Protein AF-A0A1R1YRU4-F1 (afdb_monomer)

Radius of gyration: 32.94 Å; Cα contacts (8 Å, |Δi|>4): 59; chains: 1; bounding box: 52×105×62 Å

Foldseek 3Di:
DPPQQQDDDPNDHDHDDDDPDDDPPPPWAPPPVRHPVVQQPAAAFDVVRPGHRVVVVVVVVVVVVVVVVPDDPCPDDDPDDPPPPDPPPDDDDDDDDDDPDDDDDDDPDDDDDDDDDDDDDDDDDDDDDDDDPDDDDDDDDDDDDDD

Structure (mmCIF, N/CA/C/O backbone):
data_AF-A0A1R1YRU4-F1
#
_entry.id   AF-A0A1R1YRU4-F1
#
loop_
_atom_site.group_PDB
_atom_site.id
_atom_site.type_symbol
_atom_site.label_atom_id
_atom_site.label_alt_id
_atom_site.label_comp_id
_atom_site.label_asym_id
_atom_site.label_entity_id
_atom_site.label_seq_id
_atom_site.pdbx_PDB_ins_code
_atom_site.Cartn_x
_atom_site.Cartn_y
_atom_site.Cartn_z
_atom_site.occupancy
_atom_site.B_iso_or_equiv
_atom_site.auth_seq_id
_atom_site.auth_comp_id
_atom_site.auth_asym_id
_atom_site.auth_atom_id
_atom_site.pdbx_PDB_model_num
ATOM 1 N N . MET A 1 1 ? -9.697 11.335 16.106 1.00 72.62 1 MET A N 1
ATOM 2 C CA . MET A 1 1 ? -11.044 10.771 15.860 1.00 72.62 1 MET A CA 1
ATOM 3 C C . MET A 1 1 ? -11.305 9.644 16.846 1.00 72.62 1 MET A C 1
ATOM 5 O O . MET A 1 1 ? -10.502 8.725 16.888 1.00 72.62 1 MET A O 1
ATOM 9 N N . LYS A 1 2 ? -12.367 9.723 17.661 1.00 83.38 2 LYS A N 1
ATOM 10 C CA . LYS A 1 2 ? -12.604 8.751 18.749 1.00 83.38 2 LYS A CA 1
ATOM 11 C C . LYS A 1 2 ? -13.417 7.517 18.338 1.00 83.38 2 LYS A C 1
ATOM 13 O O . LYS A 1 2 ? -13.212 6.465 18.916 1.00 83.38 2 LYS A O 1
ATOM 18 N N . PHE A 1 3 ? -14.314 7.642 17.359 1.00 90.44 3 PHE A N 1
ATOM 19 C CA . PHE A 1 3 ? -15.331 6.610 17.104 1.00 90.44 3 PHE A CA 1
ATOM 20 C C . PHE A 1 3 ? -15.008 5.656 15.946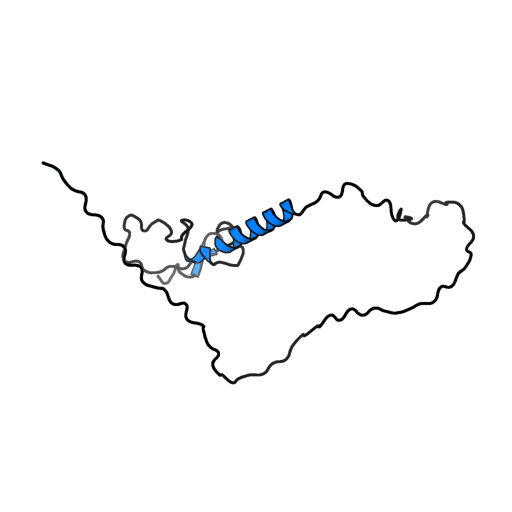 1.00 90.44 3 PHE A C 1
ATOM 22 O O . PHE A 1 3 ? -15.514 4.543 15.926 1.00 90.44 3 PHE A O 1
ATOM 29 N N . VAL A 1 4 ? -14.174 6.075 14.989 1.00 93.94 4 VAL A N 1
ATOM 30 C CA . VAL A 1 4 ? -13.854 5.282 13.782 1.00 93.94 4 VAL A CA 1
ATOM 31 C C . VAL A 1 4 ? -12.509 4.557 13.906 1.00 93.94 4 VAL A C 1
ATOM 33 O O . VAL A 1 4 ? -12.321 3.484 13.336 1.00 93.94 4 VAL A O 1
ATOM 36 N N . ASN A 1 5 ? -11.568 5.111 14.671 1.00 95.56 5 ASN A N 1
ATOM 37 C CA . ASN A 1 5 ? -10.243 4.523 14.842 1.00 95.56 5 ASN A CA 1
ATOM 38 C C . ASN A 1 5 ? -10.336 3.150 15.532 1.00 95.56 5 ASN A C 1
ATOM 40 O O . ASN A 1 5 ? -11.016 3.026 16.547 1.00 95.56 5 ASN A O 1
ATOM 44 N N . GLY A 1 6 ? -9.656 2.131 15.004 1.00 93.94 6 GLY A N 1
ATOM 45 C CA . GLY A 1 6 ? -9.677 0.773 15.560 1.00 93.94 6 GLY A CA 1
ATOM 46 C C . GLY A 1 6 ? -10.938 -0.038 15.243 1.00 93.94 6 GLY A C 1
ATOM 47 O O . GLY A 1 6 ? -11.058 -1.174 15.699 1.00 93.94 6 GLY A O 1
ATOM 48 N N . THR A 1 7 ? -11.870 0.502 14.455 1.00 96.81 7 THR A N 1
ATOM 49 C CA . THR A 1 7 ? -12.995 -0.278 13.921 1.00 96.81 7 THR A CA 1
ATOM 50 C C . THR A 1 7 ? -12.545 -1.166 12.755 1.00 96.81 7 THR A C 1
ATOM 52 O O . THR A 1 7 ? -11.420 -1.048 12.258 1.00 96.81 7 THR A O 1
ATOM 55 N N . LYS A 1 8 ? -13.410 -2.100 12.337 1.00 96.38 8 LYS A N 1
ATOM 56 C CA . LYS A 1 8 ? -13.153 -2.980 11.191 1.00 96.38 8 LYS A CA 1
ATOM 57 C C . LYS A 1 8 ? -13.771 -2.410 9.915 1.00 96.38 8 LYS A C 1
ATOM 59 O O . LYS A 1 8 ? -14.953 -2.084 9.910 1.00 96.38 8 LYS A O 1
ATOM 64 N N . LEU A 1 9 ? -12.990 -2.380 8.842 1.00 95.88 9 LEU A N 1
ATOM 65 C CA . LEU A 1 9 ? -13.419 -2.086 7.475 1.00 95.88 9 LEU A CA 1
ATOM 66 C C . LEU A 1 9 ? -12.899 -3.204 6.566 1.00 95.88 9 LEU A C 1
ATOM 68 O O . LEU A 1 9 ? -11.715 -3.529 6.631 1.00 95.88 9 LEU A O 1
ATOM 72 N N . ASP A 1 10 ? -13.782 -3.842 5.795 1.00 95.12 10 ASP A N 1
ATOM 73 C CA . ASP A 1 10 ? -13.466 -5.006 4.946 1.00 95.12 10 ASP A CA 1
ATOM 74 C C . ASP A 1 10 ? -12.673 -6.106 5.677 1.00 95.12 10 ASP A C 1
ATOM 76 O O . ASP A 1 10 ? -11.699 -6.663 5.180 1.00 95.12 10 ASP A O 1
ATOM 80 N N . GLY A 1 11 ? -13.059 -6.384 6.928 1.00 93.62 11 GLY A N 1
ATOM 81 C CA . GLY A 1 11 ? -12.396 -7.379 7.780 1.00 93.62 11 GLY A CA 1
ATOM 82 C C . GLY A 1 11 ? -11.065 -6.927 8.393 1.00 93.62 11 GLY A C 1
ATOM 83 O O . GLY A 1 11 ? -10.479 -7.672 9.178 1.00 93.62 11 GLY A O 1
ATOM 84 N N . ARG A 1 12 ? -10.605 -5.702 8.115 1.00 93.81 12 ARG A N 1
ATOM 85 C CA . ARG A 1 12 ? -9.309 -5.167 8.553 1.00 93.81 12 ARG A CA 1
ATOM 86 C C . ARG A 1 12 ? -9.483 -4.104 9.628 1.00 93.81 12 ARG A C 1
ATOM 88 O O . ARG A 1 12 ? -10.364 -3.257 9.535 1.00 93.81 12 ARG A O 1
ATOM 95 N N . LEU A 1 13 ? -8.613 -4.114 10.634 1.00 94.31 13 LEU A N 1
ATOM 96 C CA . LEU A 1 13 ? -8.551 -3.026 11.611 1.00 94.31 13 LEU A CA 1
ATOM 97 C C . LEU A 1 13 ? -7.927 -1.789 10.958 1.00 94.31 13 LEU A C 1
ATOM 99 O O . LEU A 1 13 ? -6.795 -1.852 10.473 1.00 94.31 13 LEU A O 1
ATOM 103 N N . ILE A 1 14 ? -8.660 -0.676 10.949 1.00 95.62 14 ILE A N 1
ATOM 104 C CA . ILE A 1 14 ? -8.181 0.589 10.381 1.00 95.62 14 ILE A CA 1
ATOM 105 C C . ILE A 1 14 ? -7.626 1.515 11.460 1.00 95.62 14 ILE A C 1
ATOM 107 O O . ILE A 1 14 ? -8.121 1.565 12.588 1.00 95.62 14 ILE A O 1
ATOM 111 N N . ARG A 1 15 ? -6.605 2.290 11.088 1.00 95.38 15 ARG A N 1
ATOM 112 C CA . ARG A 1 15 ? -6.034 3.355 11.913 1.00 95.38 15 ARG A CA 1
ATOM 113 C C . ARG A 1 15 ? -6.252 4.696 11.230 1.00 95.38 15 ARG A C 1
ATOM 115 O O . ARG A 1 15 ? -5.956 4.837 10.048 1.00 95.38 15 ARG A O 1
ATOM 122 N N . THR A 1 16 ? -6.738 5.676 11.983 1.00 94.62 16 THR A N 1
ATOM 123 C CA . THR A 1 16 ? -6.975 7.038 11.484 1.00 94.62 16 THR A CA 1
ATOM 124 C C . THR A 1 16 ? -6.158 8.045 12.280 1.00 94.62 16 THR A C 1
ATOM 126 O O . THR A 1 16 ? -6.252 8.054 13.509 1.00 94.62 16 THR A O 1
ATOM 129 N N . ASP A 1 17 ? -5.455 8.939 11.591 1.00 94.38 17 ASP A N 1
ATOM 130 C CA . ASP A 1 17 ? -4.733 10.065 12.189 1.00 94.38 17 ASP A CA 1
ATOM 131 C C . ASP A 1 17 ? -5.266 11.403 11.662 1.00 94.38 17 ASP A C 1
ATOM 133 O O . ASP A 1 17 ? -6.016 11.440 10.686 1.00 94.38 17 ASP A O 1
ATOM 137 N N . LEU A 1 18 ? -4.897 12.502 12.327 1.00 94.50 18 LEU A N 1
ATOM 138 C CA . LEU A 1 18 ? -5.163 13.848 11.824 1.00 94.50 18 LEU A CA 1
ATOM 139 C C . LEU A 1 18 ? -4.093 14.242 10.809 1.00 94.50 18 LEU A C 1
ATOM 141 O O . LEU A 1 18 ? -2.902 14.058 11.048 1.00 94.50 18 LEU A O 1
ATOM 145 N N . ASP A 1 19 ? -4.543 14.815 9.701 1.00 94.50 19 ASP A N 1
ATOM 146 C CA . ASP A 1 19 ? -3.709 15.224 8.582 1.00 94.50 19 ASP A CA 1
ATOM 147 C C . ASP A 1 19 ? -3.883 16.733 8.329 1.00 94.50 19 ASP A C 1
ATOM 149 O O . ASP A 1 19 ? -5.010 17.223 8.425 1.00 94.50 19 ASP A O 1
ATOM 153 N N . PRO A 1 20 ? -2.814 17.490 8.011 1.00 94.75 20 PRO A N 1
ATOM 154 C CA . PRO A 1 20 ? -2.898 18.937 7.791 1.00 94.75 20 PRO A CA 1
ATOM 155 C C . PRO A 1 20 ? -3.700 19.342 6.542 1.00 94.75 20 PRO A C 1
ATOM 157 O O . PRO A 1 20 ? -3.956 20.530 6.356 1.00 94.75 20 PRO A O 1
ATOM 160 N N . GLY A 1 21 ? -4.088 18.393 5.685 1.00 96.81 21 GLY A N 1
ATOM 161 C CA . GLY A 1 21 ? -4.957 18.631 4.535 1.00 96.81 21 GLY A CA 1
ATOM 162 C C . GLY A 1 21 ? -4.368 18.134 3.217 1.00 96.81 21 GLY A C 1
ATOM 163 O O . GLY A 1 21 ? -3.157 17.959 3.061 1.00 96.81 21 GLY A O 1
ATOM 164 N N . PHE A 1 22 ? -5.240 17.896 2.240 1.00 96.81 22 PHE A N 1
ATOM 165 C CA . PHE A 1 22 ? -4.869 17.355 0.933 1.00 96.81 22 PHE A CA 1
ATOM 166 C C . PHE A 1 22 ? -4.019 18.335 0.102 1.00 96.81 22 PHE A C 1
ATOM 168 O O . PHE A 1 22 ? -4.255 19.541 0.111 1.00 96.81 22 PHE A O 1
ATOM 175 N N . LYS A 1 23 ? -3.038 17.795 -0.632 1.00 97.12 23 LYS A N 1
ATOM 176 C CA . LYS A 1 23 ? -2.249 18.490 -1.660 1.00 97.12 23 LYS A CA 1
ATOM 177 C C . LYS A 1 23 ? -1.906 17.499 -2.770 1.00 97.12 23 LYS A C 1
ATOM 179 O O . LYS A 1 23 ? -1.709 16.318 -2.476 1.00 97.12 23 LYS A O 1
ATOM 184 N N . GLU A 1 24 ? -1.780 17.998 -3.994 1.00 96.94 24 GLU A N 1
ATOM 185 C CA . GLU A 1 24 ? -1.381 17.199 -5.154 1.00 96.94 24 GLU A CA 1
ATOM 186 C C . GLU A 1 24 ? -0.064 16.451 -4.886 1.00 96.94 24 GLU A C 1
ATOM 188 O O . GLU A 1 24 ? 0.852 16.971 -4.243 1.00 96.94 24 GLU A O 1
ATOM 193 N N . GLY A 1 25 ? 0.001 15.197 -5.325 1.00 96.56 25 GLY A N 1
ATOM 194 C CA . GLY A 1 25 ? 1.121 14.289 -5.094 1.00 96.56 25 GLY A CA 1
ATOM 195 C C . GLY A 1 25 ? 1.059 13.519 -3.770 1.00 96.56 25 GLY A C 1
ATOM 196 O O . GLY A 1 25 ? 1.710 12.483 -3.642 1.00 96.56 25 GLY A O 1
ATOM 197 N N . ARG A 1 26 ? 0.259 13.945 -2.778 1.00 96.44 26 ARG A N 1
ATOM 198 C CA . ARG A 1 26 ? 0.146 13.228 -1.489 1.00 96.44 26 ARG A CA 1
ATOM 199 C C . ARG A 1 26 ? -0.680 11.945 -1.577 1.00 96.44 26 ARG A C 1
ATOM 201 O O . ARG A 1 26 ? -0.585 11.137 -0.653 1.00 96.44 26 ARG A O 1
ATOM 208 N N . GLN A 1 27 ? -1.457 11.775 -2.649 1.00 96.12 27 GLN A N 1
ATOM 209 C CA . GLN A 1 27 ? -2.233 10.568 -2.935 1.00 96.12 27 GLN A CA 1
ATOM 210 C C . GLN A 1 27 ? -1.359 9.362 -3.300 1.00 96.12 27 GLN A C 1
ATOM 212 O O . GLN A 1 27 ? -1.803 8.227 -3.147 1.00 96.12 27 GLN A O 1
ATOM 217 N N . PHE A 1 28 ? -0.132 9.596 -3.774 1.00 96.88 28 PHE A N 1
ATOM 218 C CA . PHE A 1 28 ? 0.769 8.526 -4.180 1.00 96.88 28 PHE A CA 1
ATOM 219 C C . PHE A 1 28 ? 1.579 7.996 -2.994 1.00 96.88 28 PHE A C 1
ATOM 221 O O . PHE A 1 28 ? 1.954 8.727 -2.068 1.00 96.88 28 PHE A O 1
ATOM 228 N N . GLY A 1 29 ? 1.852 6.693 -3.032 1.00 96.50 29 GLY A N 1
ATOM 229 C CA . GLY A 1 29 ? 2.792 6.058 -2.126 1.00 96.50 29 GLY A CA 1
ATOM 230 C C . GLY A 1 29 ? 4.197 6.638 -2.305 1.00 96.50 29 GLY A C 1
ATOM 231 O O . GLY A 1 29 ? 4.594 7.015 -3.402 1.00 96.50 29 GLY A O 1
ATOM 232 N N . ARG A 1 30 ? 4.947 6.746 -1.206 1.00 97.56 30 ARG A N 1
ATOM 233 C CA . ARG A 1 30 ? 6.326 7.281 -1.198 1.00 97.56 30 ARG A CA 1
ATOM 234 C C . ARG A 1 30 ? 7.381 6.177 -1.262 1.00 97.56 30 ARG A C 1
ATOM 236 O O . ARG A 1 30 ? 8.556 6.447 -1.042 1.00 97.56 30 ARG A O 1
ATOM 243 N N . GLY A 1 31 ? 6.943 4.937 -1.454 1.00 96.56 31 GLY A N 1
ATOM 244 C CA . GLY A 1 31 ? 7.831 3.801 -1.529 1.00 96.56 31 GLY A CA 1
ATOM 245 C C . GLY A 1 31 ? 8.547 3.703 -2.870 1.00 96.56 31 GLY A C 1
ATOM 246 O O . GLY A 1 31 ? 8.035 4.176 -3.884 1.00 96.56 31 GLY A O 1
ATOM 247 N N . ARG A 1 32 ? 9.719 3.063 -2.896 1.00 95.75 32 ARG A N 1
ATOM 248 C CA . ARG A 1 32 ? 10.565 2.930 -4.097 1.00 95.75 32 ARG A CA 1
ATOM 249 C C . ARG A 1 32 ? 9.857 2.200 -5.238 1.00 95.75 32 ARG A C 1
ATOM 251 O O . ARG A 1 32 ? 10.101 2.500 -6.399 1.00 95.75 32 ARG A O 1
ATOM 258 N N . SER A 1 33 ? 8.956 1.278 -4.903 1.00 94.25 33 SER A N 1
ATOM 259 C CA . SER A 1 33 ? 8.113 0.542 -5.853 1.00 94.25 33 SER A CA 1
ATOM 260 C C . SER A 1 33 ? 6.843 1.293 -6.281 1.00 94.25 33 SER A C 1
ATOM 262 O O . SER A 1 33 ? 6.041 0.752 -7.037 1.00 94.25 33 SER A O 1
ATOM 264 N N . GLY A 1 34 ? 6.618 2.508 -5.767 1.00 95.62 34 GLY A N 1
ATOM 265 C CA . GLY A 1 34 ? 5.392 3.296 -5.952 1.00 95.62 34 GLY A CA 1
ATOM 266 C C . GLY A 1 34 ? 4.301 3.035 -4.902 1.00 95.62 34 GLY A C 1
ATOM 267 O O . GLY A 1 34 ? 3.330 3.788 -4.813 1.00 95.62 34 GLY A O 1
ATOM 268 N N . GLY A 1 35 ? 4.457 1.994 -4.077 1.00 95.94 35 GLY A N 1
ATOM 269 C CA . GLY A 1 35 ? 3.543 1.664 -2.982 1.00 95.94 35 GLY A CA 1
ATOM 270 C C . GLY A 1 35 ? 3.785 2.470 -1.701 1.00 95.94 35 GLY A C 1
ATOM 271 O O . GLY A 1 35 ? 4.518 3.460 -1.661 1.00 95.94 35 GLY A O 1
ATOM 272 N N . GLN A 1 36 ? 3.166 2.045 -0.599 1.00 96.62 36 GLN A N 1
ATOM 273 C CA . GLN A 1 36 ? 3.438 2.630 0.712 1.00 96.62 36 GLN A CA 1
ATOM 274 C C . GLN A 1 36 ? 4.807 2.161 1.236 1.00 96.62 36 GLN A C 1
ATOM 276 O O . GLN A 1 36 ? 5.089 0.968 1.239 1.00 96.62 36 GLN A O 1
ATOM 281 N N . VAL A 1 37 ? 5.611 3.082 1.785 1.00 96.88 37 VAL A N 1
ATOM 282 C CA . VAL A 1 37 ? 6.954 2.796 2.349 1.00 96.88 37 VAL A CA 1
ATOM 283 C C . VAL A 1 37 ? 6.929 1.645 3.363 1.00 96.88 37 VAL A C 1
ATOM 285 O O . VAL A 1 37 ? 7.813 0.797 3.391 1.00 96.88 37 VAL A O 1
ATOM 288 N N . ARG A 1 38 ? 5.878 1.580 4.191 1.00 95.06 38 ARG A N 1
ATOM 289 C CA . ARG A 1 38 ? 5.704 0.516 5.190 1.00 95.06 38 ARG A CA 1
ATOM 290 C C . ARG A 1 38 ? 5.625 -0.877 4.558 1.00 95.06 38 ARG A C 1
ATOM 292 O O . ARG A 1 38 ? 6.078 -1.838 5.172 1.00 95.06 38 ARG A O 1
ATOM 299 N N . ASP A 1 39 ? 5.022 -0.994 3.379 1.00 95.75 39 ASP A N 1
ATOM 300 C CA . ASP A 1 39 ? 4.787 -2.289 2.747 1.00 95.75 39 ASP A CA 1
ATOM 301 C C . ASP A 1 39 ? 6.041 -2.844 2.055 1.00 95.75 39 ASP A C 1
ATOM 303 O O . ASP A 1 39 ? 6.092 -4.040 1.793 1.00 95.75 39 ASP A O 1
ATOM 307 N N . GLU A 1 40 ? 7.090 -2.047 1.826 1.00 95.44 40 GLU A N 1
ATOM 308 C CA . GLU A 1 40 ? 8.343 -2.540 1.228 1.00 95.44 40 GLU A CA 1
ATOM 309 C C . GLU A 1 40 ? 9.058 -3.572 2.104 1.00 95.44 40 GLU A C 1
ATOM 311 O O . GLU A 1 40 ? 9.514 -4.601 1.605 1.00 95.44 40 GLU A O 1
ATOM 316 N N . TYR A 1 41 ? 9.104 -3.312 3.412 1.00 94.81 41 TYR A N 1
ATOM 317 C CA . TYR A 1 41 ? 9.819 -4.124 4.403 1.00 94.81 41 TYR A CA 1
ATOM 318 C C . TYR A 1 41 ? 8.923 -5.153 5.107 1.00 94.81 41 TYR A C 1
ATOM 320 O O . TYR A 1 41 ? 9.345 -5.816 6.057 1.00 94.81 41 TYR A O 1
ATOM 328 N N . ARG A 1 42 ? 7.660 -5.285 4.686 1.00 95.31 42 ARG A N 1
ATOM 329 C CA . ARG A 1 42 ? 6.703 -6.200 5.313 1.00 95.31 42 ARG A CA 1
ATOM 330 C C . ARG A 1 42 ? 7.091 -7.652 5.036 1.00 95.31 42 ARG A C 1
ATOM 332 O O . ARG A 1 42 ? 7.157 -8.084 3.889 1.00 95.31 42 ARG A O 1
ATOM 339 N N . GLN A 1 43 ? 7.305 -8.419 6.102 1.00 94.25 43 GLN A N 1
ATOM 340 C CA . GLN A 1 43 ? 7.669 -9.830 5.987 1.00 94.25 43 GLN A CA 1
ATOM 341 C C . GLN A 1 43 ? 6.440 -10.734 5.862 1.00 94.25 43 GLN A C 1
ATOM 343 O O . GLN A 1 43 ? 6.486 -11.714 5.134 1.00 94.25 43 GLN A O 1
ATOM 348 N N . GLU A 1 44 ? 5.350 -10.439 6.560 1.00 95.06 44 GLU A N 1
ATOM 349 C CA . GLU A 1 44 ? 4.144 -11.276 6.558 1.00 95.06 44 GLU A CA 1
ATOM 350 C C . GLU A 1 44 ? 3.404 -11.210 5.217 1.00 95.06 44 GLU A C 1
ATOM 352 O O . GLU A 1 44 ? 3.392 -10.166 4.561 1.00 95.06 44 GLU A O 1
ATOM 357 N N . TYR A 1 45 ? 2.761 -12.311 4.827 1.00 95.19 45 TYR A N 1
ATOM 358 C CA . TYR A 1 45 ? 1.883 -12.348 3.660 1.00 95.19 45 TYR A CA 1
ATOM 359 C C . TYR A 1 45 ? 0.523 -11.722 4.001 1.00 95.19 45 TYR A C 1
ATOM 361 O O . TYR A 1 45 ? -0.092 -12.085 5.000 1.00 95.19 45 TYR A O 1
ATOM 369 N N . ASP A 1 46 ? 0.045 -10.798 3.166 1.00 94.62 46 ASP A N 1
ATOM 370 C CA . ASP A 1 46 ? -1.275 -10.165 3.297 1.00 94.62 46 ASP A CA 1
ATOM 371 C C . ASP A 1 46 ? -1.875 -10.002 1.902 1.00 94.62 46 ASP A C 1
ATOM 373 O O . ASP A 1 46 ? -1.458 -9.141 1.123 1.00 94.62 46 ASP A O 1
ATOM 377 N N . GLU A 1 47 ? -2.853 -10.844 1.584 1.00 94.50 47 GLU A N 1
ATOM 378 C CA . GLU A 1 47 ? -3.534 -10.859 0.288 1.00 94.50 47 GLU A CA 1
ATOM 379 C C . GLU A 1 47 ? -4.175 -9.502 -0.041 1.00 94.50 47 GLU A C 1
ATOM 381 O O . GLU A 1 47 ? -4.023 -8.993 -1.150 1.00 94.50 47 GLU A O 1
ATOM 386 N N . GLY A 1 48 ? -4.779 -8.837 0.950 1.00 93.81 48 GLY A N 1
ATOM 387 C CA . GLY A 1 48 ? -5.410 -7.525 0.772 1.00 93.81 48 GLY A CA 1
ATOM 388 C C . GLY A 1 48 ? -4.420 -6.369 0.580 1.00 93.81 48 GLY A C 1
ATOM 389 O O . GLY A 1 48 ? -4.840 -5.222 0.451 1.00 93.81 48 GLY A O 1
ATOM 390 N N . ARG A 1 49 ? -3.111 -6.655 0.583 1.00 94.56 49 ARG A N 1
ATOM 391 C CA . ARG A 1 49 ? -2.019 -5.719 0.272 1.00 94.56 49 ARG A CA 1
ATOM 392 C C . ARG A 1 49 ? -1.080 -6.252 -0.818 1.00 94.56 49 ARG A C 1
ATOM 394 O O . ARG A 1 49 ? 0.082 -5.853 -0.864 1.00 94.56 49 ARG A O 1
ATOM 401 N N . GLY A 1 50 ? -1.554 -7.165 -1.669 1.00 93.88 50 GLY A N 1
ATOM 402 C CA . GLY A 1 50 ? -0.774 -7.692 -2.795 1.00 93.88 50 GLY A CA 1
ATOM 403 C C . GLY A 1 50 ? 0.218 -8.801 -2.432 1.00 93.88 50 GLY A C 1
ATOM 404 O O . GLY A 1 50 ? 1.142 -9.061 -3.195 1.00 93.88 50 GLY A O 1
ATOM 405 N N . GLY A 1 51 ? 0.046 -9.466 -1.286 1.00 95.75 51 GLY A N 1
ATOM 406 C CA . GLY A 1 51 ? 0.873 -10.599 -0.869 1.00 95.75 51 GLY A CA 1
ATOM 407 C C . GLY A 1 51 ? 2.021 -10.190 0.049 1.00 95.75 51 GLY A C 1
ATOM 408 O O . GLY A 1 51 ? 1.784 -9.533 1.065 1.00 95.75 51 GLY A O 1
ATOM 409 N N . TYR A 1 52 ? 3.250 -10.613 -0.252 1.00 96.38 52 TYR A N 1
ATOM 410 C CA . TYR A 1 52 ? 4.443 -10.235 0.516 1.00 96.38 52 TYR A CA 1
ATOM 411 C C . TYR A 1 52 ? 4.844 -8.774 0.283 1.00 96.38 52 TYR A C 1
ATOM 413 O O . TYR A 1 52 ? 4.493 -8.174 -0.732 1.00 96.38 52 TYR A O 1
ATOM 421 N N . GLY A 1 53 ? 5.598 -8.195 1.222 1.00 95.00 53 GLY A N 1
ATOM 422 C CA . GLY A 1 53 ? 6.225 -6.896 0.999 1.00 95.00 53 GLY A CA 1
ATOM 423 C C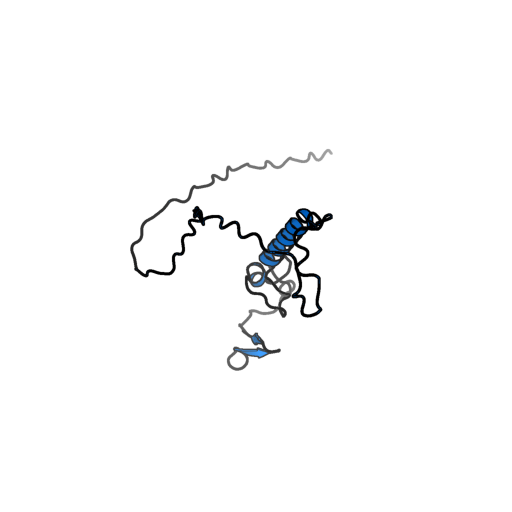 . GLY A 1 53 ? 7.199 -6.929 -0.177 1.00 95.00 53 GLY A C 1
ATOM 424 O O . GLY A 1 53 ? 7.756 -7.980 -0.495 1.00 95.00 53 GLY A O 1
ATOM 425 N N . HIS A 1 54 ? 7.400 -5.782 -0.825 1.00 94.44 54 HIS A N 1
ATOM 426 C CA . HIS A 1 54 ? 8.076 -5.703 -2.126 1.00 94.44 54 HIS A CA 1
ATOM 427 C C . HIS A 1 54 ? 9.457 -6.381 -2.145 1.00 94.44 54 HIS A C 1
ATOM 429 O O . HIS A 1 54 ? 9.739 -7.170 -3.044 1.00 94.44 54 HIS A O 1
ATOM 435 N N . ILE A 1 55 ? 10.283 -6.145 -1.119 1.00 93.62 55 ILE A N 1
ATOM 436 C CA . ILE A 1 55 ? 11.628 -6.734 -1.026 1.00 93.62 55 ILE A CA 1
ATOM 437 C C . ILE A 1 55 ? 11.545 -8.261 -0.916 1.00 93.62 55 ILE A C 1
ATOM 439 O O . ILE A 1 55 ? 12.271 -8.983 -1.595 1.00 93.62 55 ILE A O 1
ATOM 443 N N . ARG A 1 56 ? 10.632 -8.770 -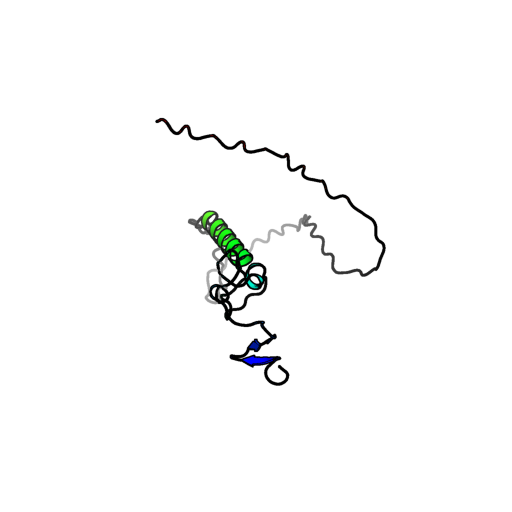0.081 1.00 94.38 56 ARG A N 1
ATOM 444 C CA . ARG A 1 56 ? 10.458 -10.213 0.120 1.00 94.38 56 ARG A CA 1
ATOM 445 C C . ARG A 1 56 ? 9.877 -10.893 -1.121 1.00 94.38 56 ARG A C 1
ATOM 447 O O . ARG A 1 56 ? 10.316 -11.987 -1.457 1.00 94.38 56 ARG A O 1
ATOM 454 N N . ALA A 1 57 ? 8.937 -10.244 -1.804 1.00 93.75 57 ALA A N 1
ATOM 455 C CA . ALA A 1 57 ? 8.374 -10.741 -3.055 1.00 93.75 57 ALA A CA 1
ATOM 456 C C . ALA A 1 57 ? 9.460 -10.896 -4.135 1.00 93.75 57 ALA A C 1
ATOM 458 O O . ALA A 1 57 ? 9.543 -11.943 -4.772 1.00 93.75 57 ALA A O 1
ATOM 459 N N . MET A 1 58 ? 10.344 -9.900 -4.272 1.00 92.38 58 MET A N 1
ATOM 460 C CA . MET A 1 58 ? 11.467 -9.947 -5.214 1.00 92.38 58 MET A CA 1
ATOM 461 C C . MET A 1 58 ? 12.443 -11.090 -4.890 1.00 92.38 58 MET A C 1
ATOM 463 O O . MET A 1 58 ? 12.816 -11.857 -5.772 1.00 92.38 58 MET A O 1
ATOM 467 N N . GLN A 1 59 ? 12.799 -11.267 -3.613 1.00 92.94 59 GLN A N 1
ATOM 468 C CA . GLN A 1 59 ? 13.669 -12.368 -3.176 1.00 92.94 59 GLN A CA 1
ATOM 469 C C . GLN A 1 59 ? 13.060 -13.753 -3.440 1.00 92.94 59 GLN A C 1
ATOM 471 O O . GLN A 1 59 ? 13.771 -14.699 -3.782 1.00 92.94 59 GLN A O 1
ATOM 476 N N . GLU A 1 60 ? 11.750 -13.903 -3.249 1.00 90.62 60 GLU A N 1
ATOM 477 C CA . GLU A 1 60 ? 11.053 -15.162 -3.513 1.00 90.62 60 GLU A CA 1
ATOM 478 C C . GLU A 1 60 ? 11.007 -15.476 -5.011 1.00 90.62 60 GLU A C 1
ATOM 480 O O . GLU A 1 60 ? 11.226 -16.623 -5.407 1.00 90.62 60 GLU A O 1
ATOM 485 N N . GLU A 1 61 ? 10.799 -14.460 -5.849 1.00 91.38 61 GLU A N 1
ATOM 486 C CA . GLU A 1 61 ? 10.848 -14.599 -7.301 1.00 91.38 61 GLU A CA 1
ATOM 487 C C . GLU A 1 61 ? 12.252 -14.980 -7.791 1.00 91.38 61 GLU A C 1
ATOM 489 O O . GLU A 1 61 ? 12.390 -15.910 -8.588 1.00 91.38 61 GLU A O 1
ATOM 494 N N . GLU A 1 62 ? 13.302 -14.347 -7.263 1.00 92.69 62 GLU A N 1
ATOM 495 C CA . GLU A 1 62 ? 14.689 -14.714 -7.566 1.00 92.69 62 GLU A CA 1
ATOM 496 C C . GLU A 1 62 ? 15.002 -16.151 -7.150 1.00 92.69 62 GLU A C 1
ATOM 498 O O . GLU A 1 62 ? 15.545 -16.917 -7.948 1.00 92.69 62 GLU A O 1
ATOM 503 N N . ARG A 1 63 ? 14.600 -16.561 -5.940 1.00 90.69 63 ARG A N 1
ATOM 504 C CA . ARG A 1 63 ? 14.775 -17.942 -5.470 1.00 90.69 63 ARG A CA 1
ATOM 505 C C . ARG A 1 63 ? 14.045 -18.932 -6.372 1.00 90.69 63 ARG A C 1
ATOM 507 O O . ARG A 1 63 ? 14.602 -19.968 -6.729 1.00 90.69 63 ARG A O 1
ATOM 514 N N . ARG A 1 64 ? 12.810 -18.616 -6.768 1.00 90.06 64 ARG A N 1
ATOM 515 C CA . ARG A 1 64 ? 12.018 -19.446 -7.682 1.00 90.06 64 ARG A CA 1
ATOM 516 C C . ARG A 1 64 ? 12.679 -19.542 -9.055 1.00 90.06 64 ARG A C 1
ATOM 518 O O . ARG A 1 64 ? 12.716 -20.626 -9.635 1.00 90.06 64 ARG A O 1
ATOM 525 N N . ARG A 1 65 ? 13.225 -18.437 -9.563 1.00 90.56 65 ARG A N 1
ATOM 526 C CA . ARG A 1 65 ? 13.952 -18.396 -10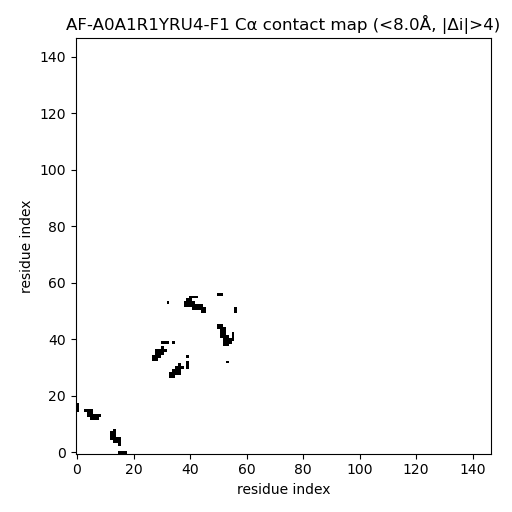.834 1.00 90.56 65 ARG A CA 1
ATOM 527 C C . ARG A 1 65 ? 15.224 -19.236 -10.774 1.00 90.56 65 ARG A C 1
ATOM 529 O O . ARG A 1 65 ? 15.450 -20.035 -11.675 1.00 90.56 65 ARG A O 1
ATOM 536 N N . GLN A 1 66 ? 16.013 -19.107 -9.710 1.00 89.06 66 GLN A N 1
ATOM 537 C CA . GLN A 1 66 ? 17.205 -19.930 -9.488 1.00 89.06 66 GLN A CA 1
ATOM 538 C C . GLN A 1 66 ? 16.846 -21.417 -9.406 1.00 89.06 66 GLN A C 1
ATOM 540 O O . GLN A 1 66 ? 17.468 -22.232 -10.082 1.00 89.06 66 GLN A O 1
ATOM 545 N N . MET A 1 67 ? 15.790 -21.763 -8.661 1.00 85.94 67 MET A N 1
ATOM 546 C CA . MET A 1 67 ? 15.300 -23.138 -8.561 1.00 85.94 67 MET A CA 1
ATOM 547 C C . MET A 1 67 ? 14.903 -23.699 -9.931 1.00 85.94 67 MET A C 1
ATOM 549 O O . MET A 1 67 ? 15.283 -24.816 -10.269 1.00 85.94 67 MET A O 1
ATOM 553 N N . MET A 1 68 ? 14.190 -22.916 -10.744 1.00 83.38 68 MET A N 1
ATOM 554 C CA . MET A 1 68 ? 13.783 -23.319 -12.091 1.00 83.38 68 MET A CA 1
ATOM 555 C C . MET A 1 68 ? 14.978 -23.529 -13.028 1.00 83.38 68 MET A C 1
ATOM 557 O O . MET A 1 68 ? 14.959 -24.4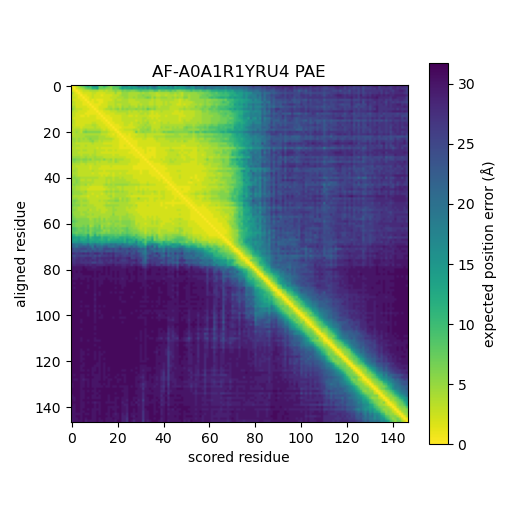63 -13.820 1.00 83.38 68 MET A O 1
ATOM 561 N N . VAL A 1 69 ? 16.023 -22.701 -12.921 1.00 82.94 69 VAL A N 1
ATOM 562 C CA . VAL A 1 69 ? 17.268 -22.877 -13.688 1.00 82.94 69 VAL A CA 1
ATOM 563 C C . VAL A 1 69 ? 18.022 -24.131 -13.240 1.00 82.94 69 VAL A C 1
ATOM 565 O O . VAL A 1 69 ? 18.567 -24.839 -14.077 1.00 82.94 69 VAL A O 1
ATOM 568 N N . SER A 1 70 ? 18.029 -24.435 -11.939 1.00 78.56 70 SER A N 1
ATOM 569 C CA . SER A 1 70 ? 18.680 -25.636 -11.396 1.00 78.56 70 SER A CA 1
ATOM 570 C C . SER A 1 70 ? 17.904 -26.939 -11.617 1.00 78.56 70 SER A C 1
ATOM 572 O O . SER A 1 70 ? 18.426 -28.013 -11.322 1.00 78.56 70 SER A O 1
ATOM 574 N N . TYR A 1 71 ? 16.652 -26.868 -12.081 1.00 76.31 71 TYR A N 1
ATOM 575 C CA . TYR A 1 71 ? 15.820 -28.052 -12.251 1.00 76.31 71 TYR A CA 1
ATOM 576 C C . TYR A 1 71 ? 16.214 -28.798 -13.531 1.00 76.31 71 TYR A C 1
ATOM 578 O O . TYR A 1 71 ? 15.663 -28.567 -14.606 1.00 76.31 71 TYR A O 1
ATOM 586 N N . GLU A 1 72 ? 17.167 -29.718 -13.399 1.00 68.50 72 GLU A N 1
ATOM 587 C CA . GLU A 1 72 ? 17.393 -30.794 -14.364 1.00 68.50 72 GLU A CA 1
ATOM 588 C C . GLU A 1 72 ? 16.154 -31.711 -14.371 1.00 68.50 72 GLU A C 1
ATOM 590 O O . GLU A 1 72 ? 15.825 -32.309 -13.338 1.00 68.50 72 GLU A O 1
ATOM 595 N N . PRO A 1 73 ? 15.426 -31.843 -15.497 1.00 68.81 73 PRO A N 1
ATOM 596 C CA . PRO A 1 73 ? 14.333 -32.795 -15.578 1.00 68.81 73 PRO A CA 1
ATOM 597 C C . PRO A 1 73 ? 14.914 -34.205 -15.455 1.00 68.81 73 PRO A C 1
ATOM 599 O O . PRO A 1 73 ? 15.737 -34.625 -16.268 1.00 68.81 73 PRO A O 1
ATOM 602 N N . VAL A 1 74 ? 14.467 -34.956 -14.448 1.00 62.19 74 VAL A N 1
ATOM 603 C CA . VAL A 1 74 ? 14.836 -36.366 -14.273 1.00 62.19 74 VAL A CA 1
ATOM 604 C C . VAL A 1 74 ? 14.334 -37.153 -15.491 1.00 62.19 74 VAL A C 1
ATOM 606 O O . VAL A 1 74 ? 13.180 -37.570 -15.543 1.00 62.19 74 VAL A O 1
ATOM 609 N N . SER A 1 75 ? 15.187 -37.319 -16.506 1.00 63.81 75 SER A N 1
ATOM 610 C CA . SER A 1 75 ? 14.845 -38.013 -17.758 1.00 63.81 75 SER A CA 1
ATOM 611 C C . SER A 1 75 ? 14.865 -39.533 -17.610 1.00 63.81 75 SER A C 1
ATOM 613 O O . SER A 1 75 ? 14.206 -40.250 -18.361 1.00 63.81 75 SER A O 1
ATOM 615 N N . GLN A 1 76 ? 15.597 -40.033 -16.618 1.00 63.34 76 GLN A N 1
ATOM 616 C CA . GLN A 1 76 ? 15.727 -41.451 -16.335 1.00 63.34 76 GLN A CA 1
ATOM 617 C C . GLN A 1 76 ? 15.301 -41.691 -14.898 1.00 63.34 76 GLN A C 1
ATOM 619 O O . GLN A 1 76 ? 16.056 -41.457 -13.959 1.00 63.34 76 GLN A O 1
ATOM 624 N N . ILE A 1 77 ? 14.065 -42.160 -14.731 1.00 65.88 77 ILE A N 1
ATOM 625 C CA . ILE A 1 77 ? 13.642 -42.801 -13.489 1.00 65.88 77 ILE A CA 1
ATOM 626 C C . ILE A 1 77 ? 14.500 -44.066 -13.384 1.00 65.88 77 ILE A C 1
ATOM 628 O O . ILE A 1 77 ? 14.371 -44.937 -14.251 1.00 65.88 77 ILE A O 1
ATOM 632 N N . PRO A 1 78 ? 15.386 -44.202 -12.381 1.00 65.94 78 PRO A N 1
ATOM 633 C CA . PRO A 1 78 ? 16.094 -45.451 -12.180 1.00 65.94 78 PRO A CA 1
ATOM 634 C C . PRO A 1 78 ? 15.036 -46.533 -11.980 1.00 65.94 78 PRO A C 1
ATOM 636 O O . PRO A 1 78 ? 14.216 -46.444 -11.066 1.00 65.94 78 PRO A O 1
ATOM 639 N N . THR A 1 79 ? 15.024 -47.556 -12.832 1.00 67.75 79 THR A N 1
ATOM 640 C CA . THR A 1 79 ? 14.211 -48.762 -12.635 1.00 67.75 79 THR A CA 1
ATOM 641 C C . THR A 1 79 ? 14.813 -49.578 -11.487 1.00 67.75 79 THR A C 1
ATOM 643 O O . THR A 1 79 ? 15.305 -50.688 -11.672 1.00 67.75 79 THR A O 1
ATOM 646 N N . GLY A 1 80 ? 14.864 -48.988 -10.296 1.00 59.75 80 GLY A N 1
ATOM 647 C CA . GLY A 1 80 ? 15.406 -49.552 -9.072 1.00 59.75 80 GLY A CA 1
ATOM 648 C C . GLY A 1 80 ? 14.281 -49.649 -8.057 1.00 59.75 80 GLY A C 1
ATOM 649 O O . GLY A 1 80 ? 13.743 -48.634 -7.636 1.00 59.75 80 GLY A O 1
ATOM 650 N N . ALA A 1 81 ? 13.933 -50.884 -7.697 1.00 58.91 81 ALA A N 1
ATOM 651 C CA . ALA A 1 81 ? 12.747 -51.274 -6.940 1.00 58.91 81 ALA A CA 1
ATOM 652 C C . ALA A 1 81 ? 11.429 -51.095 -7.715 1.00 58.91 81 ALA A C 1
ATOM 654 O O . ALA A 1 81 ? 10.615 -50.219 -7.438 1.00 58.91 81 ALA A O 1
ATOM 655 N N . SER A 1 82 ? 11.149 -52.057 -8.605 1.00 58.06 82 SER A N 1
ATOM 656 C CA . SER A 1 82 ? 9.785 -52.588 -8.718 1.00 58.06 82 SER A CA 1
ATOM 657 C C . SER A 1 82 ? 9.326 -52.897 -7.292 1.00 58.06 82 SER A C 1
ATOM 659 O O . SER A 1 82 ? 9.673 -53.943 -6.734 1.00 58.06 82 SER A O 1
ATOM 661 N N . ALA A 1 83 ? 8.615 -51.951 -6.683 1.00 51.78 83 ALA A N 1
ATOM 662 C CA . ALA A 1 83 ? 7.923 -52.144 -5.432 1.00 51.78 83 ALA A CA 1
ATOM 663 C C . ALA A 1 83 ? 7.069 -53.394 -5.620 1.00 51.78 83 ALA A C 1
ATOM 665 O O . ALA A 1 83 ? 6.112 -53.401 -6.395 1.00 51.78 83 ALA A O 1
ATOM 666 N N . LYS A 1 84 ? 7.468 -54.487 -4.968 1.00 49.44 84 LYS A N 1
ATOM 667 C CA . LYS A 1 84 ? 6.631 -55.671 -4.832 1.00 49.44 84 LYS A CA 1
ATOM 668 C C . LYS A 1 84 ? 5.446 -55.240 -3.975 1.00 49.44 84 LYS A C 1
ATOM 670 O O . LYS A 1 84 ? 5.470 -55.378 -2.757 1.00 49.44 84 LYS A O 1
ATOM 675 N N . ILE A 1 85 ? 4.443 -54.641 -4.614 1.00 51.88 85 ILE A N 1
ATOM 676 C CA . ILE A 1 85 ? 3.108 -54.474 -4.057 1.00 51.88 85 ILE A CA 1
ATOM 677 C C . ILE A 1 85 ? 2.672 -55.882 -3.668 1.00 51.88 85 ILE A C 1
ATOM 679 O O . ILE A 1 85 ? 2.692 -56.792 -4.495 1.00 51.88 85 ILE A O 1
ATOM 683 N N . ASN A 1 86 ? 2.384 -56.059 -2.382 1.00 50.06 86 ASN A N 1
ATOM 684 C CA . ASN A 1 86 ? 2.067 -57.333 -1.756 1.00 50.06 86 ASN A CA 1
ATOM 685 C C . ASN A 1 86 ? 1.199 -58.225 -2.658 1.00 50.06 86 ASN A C 1
ATOM 687 O O . ASN A 1 86 ? 0.053 -57.899 -2.970 1.00 50.06 86 ASN A O 1
ATOM 691 N N . SER A 1 87 ? 1.752 -59.378 -3.028 1.00 51.94 87 SER A N 1
ATOM 692 C CA . SER A 1 87 ? 1.086 -60.478 -3.718 1.00 51.94 87 SER A CA 1
ATOM 693 C C . SER A 1 87 ? 0.003 -61.109 -2.831 1.00 51.94 87 SER A C 1
ATOM 695 O O . SER A 1 87 ? 0.178 -62.200 -2.293 1.00 51.94 87 SER A O 1
ATOM 697 N N . ARG A 1 88 ? -1.138 -60.429 -2.663 1.00 49.97 88 ARG A N 1
ATOM 698 C CA . ARG A 1 88 ? -2.401 -61.100 -2.295 1.00 49.97 88 ARG A CA 1
ATOM 699 C C . ARG A 1 88 ? -3.022 -61.847 -3.481 1.00 49.97 88 ARG A C 1
ATOM 701 O O . ARG A 1 88 ? -3.925 -62.646 -3.277 1.00 49.97 88 ARG A O 1
ATOM 708 N N . LEU A 1 89 ? -2.519 -61.628 -4.697 1.00 55.28 89 LEU A N 1
ATOM 709 C CA . LEU A 1 89 ? -2.742 -62.511 -5.838 1.00 55.28 89 LEU A CA 1
ATOM 710 C C . LEU A 1 89 ? -1.504 -63.395 -6.010 1.00 55.28 89 LEU A C 1
ATOM 712 O O . LEU A 1 89 ? -0.405 -62.880 -6.211 1.00 55.28 89 LEU A O 1
ATOM 716 N N . GLY A 1 90 ? -1.695 -64.706 -5.859 1.00 52.59 90 GLY A N 1
ATOM 717 C CA . GLY A 1 90 ? -0.647 -65.726 -5.818 1.00 52.59 90 GLY A CA 1
ATOM 718 C C . GLY A 1 90 ? 0.302 -65.692 -7.015 1.00 52.59 90 GLY A C 1
ATOM 719 O O . GLY A 1 90 ? -0.035 -66.157 -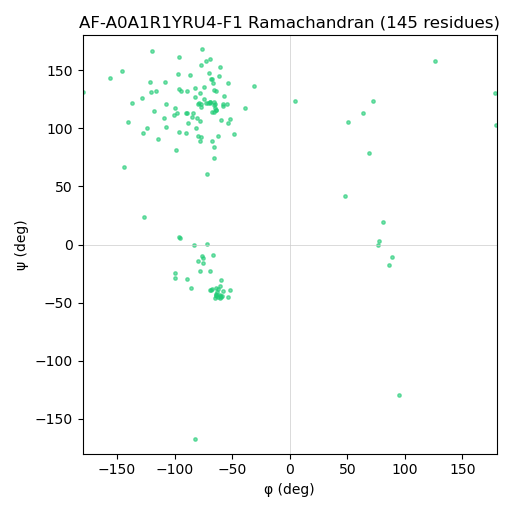8.100 1.00 52.59 90 GLY A O 1
ATOM 720 N N . GLY A 1 91 ? 1.506 -65.168 -6.782 1.00 53.62 91 GLY A N 1
ATOM 721 C CA . GLY A 1 91 ? 2.674 -65.353 -7.641 1.00 53.62 91 GLY A CA 1
ATOM 722 C C . GLY A 1 91 ? 3.564 -66.494 -7.125 1.00 53.62 91 GLY A C 1
ATOM 723 O O . GLY A 1 91 ? 3.435 -66.872 -5.958 1.00 53.62 91 GLY A O 1
ATOM 724 N N . PRO A 1 92 ? 4.447 -67.054 -7.973 1.00 47.59 92 PRO A N 1
ATOM 725 C CA . PRO A 1 92 ? 5.174 -68.285 -7.680 1.00 47.59 92 PRO A CA 1
ATOM 726 C C . PRO A 1 92 ? 6.168 -68.117 -6.524 1.00 47.59 92 PRO A C 1
ATOM 728 O O . PRO A 1 92 ? 6.862 -67.104 -6.406 1.00 47.59 92 PRO A O 1
ATOM 731 N N . GLU A 1 93 ? 6.209 -69.136 -5.670 1.00 45.03 93 GLU A N 1
ATOM 732 C CA . GLU A 1 93 ? 7.023 -69.225 -4.461 1.00 45.03 93 GLU A CA 1
ATOM 733 C C . GLU A 1 93 ? 8.508 -69.395 -4.822 1.00 45.03 93 GLU A C 1
ATOM 735 O O . GLU A 1 93 ? 8.877 -70.325 -5.535 1.00 45.03 93 GLU A O 1
ATOM 740 N N . ILE A 1 94 ? 9.366 -68.479 -4.356 1.00 54.88 94 ILE A N 1
ATOM 741 C CA . ILE A 1 94 ? 10.822 -68.571 -4.536 1.00 54.88 94 ILE A CA 1
ATOM 742 C C . ILE A 1 94 ? 11.456 -68.926 -3.190 1.00 54.88 94 ILE A C 1
ATOM 744 O O . ILE A 1 94 ? 11.309 -68.204 -2.200 1.00 54.88 94 ILE A O 1
ATOM 748 N N . GLU A 1 95 ? 12.157 -70.057 -3.193 1.00 43.88 95 GLU A N 1
ATOM 749 C CA . GLU A 1 95 ? 12.837 -70.698 -2.070 1.00 43.88 95 GLU A CA 1
ATOM 750 C C . GLU A 1 95 ? 13.862 -69.763 -1.400 1.00 43.88 95 GLU A C 1
ATOM 752 O O . GLU A 1 95 ? 14.720 -69.157 -2.047 1.00 43.88 95 GLU A O 1
ATOM 757 N N . LYS A 1 96 ? 13.761 -69.609 -0.074 1.00 48.62 96 LYS A N 1
ATOM 758 C CA . LYS A 1 96 ? 14.622 -68.712 0.708 1.00 48.62 96 LYS A CA 1
ATOM 759 C C . LYS A 1 96 ? 15.933 -69.411 1.069 1.00 48.62 96 LYS A C 1
ATOM 761 O O . LYS A 1 96 ? 15.939 -70.273 1.941 1.00 48.62 96 LYS A O 1
ATOM 766 N N . GLN A 1 97 ? 17.057 -68.952 0.522 1.00 43.59 97 GLN A N 1
ATOM 767 C CA . GLN A 1 97 ? 18.369 -69.191 1.133 1.00 43.59 97 GLN A CA 1
ATOM 768 C C . GLN A 1 97 ? 18.702 -68.045 2.097 1.00 43.59 97 GLN A C 1
ATOM 770 O O . GLN A 1 97 ? 18.869 -66.890 1.702 1.00 43.59 97 GLN A O 1
ATOM 775 N N . SER A 1 98 ? 18.758 -68.353 3.393 1.00 47.31 98 SER A N 1
ATOM 776 C CA . SER A 1 98 ? 19.044 -67.386 4.451 1.00 47.31 98 SER A CA 1
ATOM 777 C C . SER A 1 98 ? 20.544 -67.096 4.556 1.00 47.31 98 SER A C 1
ATOM 779 O O . SER A 1 98 ? 21.255 -67.762 5.306 1.00 47.31 98 SER A O 1
ATOM 781 N N . ASN A 1 99 ? 21.024 -66.056 3.874 1.00 49.22 99 ASN A N 1
ATOM 782 C CA . ASN A 1 99 ? 22.322 -65.460 4.195 1.00 49.22 99 ASN A CA 1
ATOM 783 C C . ASN A 1 99 ? 22.133 -64.343 5.228 1.00 49.22 99 ASN A C 1
ATOM 785 O O . ASN A 1 99 ? 21.813 -63.201 4.904 1.00 49.22 99 ASN A O 1
ATOM 789 N N . LYS A 1 100 ? 22.332 -64.703 6.499 1.00 50.91 100 LYS A N 1
ATOM 790 C CA . LYS A 1 100 ? 22.368 -63.797 7.653 1.00 50.91 100 LYS A CA 1
ATOM 791 C C . LYS A 1 100 ? 23.606 -62.896 7.545 1.00 50.91 100 LYS A C 1
ATOM 793 O O . LYS A 1 100 ? 24.676 -63.255 8.030 1.00 50.91 100 LYS A O 1
ATOM 798 N N . ARG A 1 101 ? 23.484 -61.745 6.877 1.00 48.88 101 ARG A N 1
ATOM 799 C CA . ARG A 1 101 ? 24.521 -60.701 6.884 1.00 48.88 101 ARG A CA 1
ATOM 800 C C . ARG A 1 101 ? 24.379 -59.860 8.151 1.00 48.88 101 ARG A C 1
ATOM 802 O O . ARG A 1 101 ? 23.283 -59.440 8.511 1.00 48.88 101 ARG A O 1
ATOM 809 N N . ARG A 1 102 ? 25.497 -59.745 8.865 1.00 44.28 102 ARG A N 1
ATOM 810 C CA . ARG A 1 102 ? 25.643 -59.069 10.154 1.00 44.28 102 ARG A CA 1
ATOM 811 C C . ARG A 1 102 ? 25.469 -57.558 9.970 1.00 44.28 102 ARG A C 1
ATOM 813 O O . ARG A 1 102 ? 25.891 -57.015 8.957 1.00 44.28 102 ARG A O 1
ATOM 820 N N . HIS A 1 103 ? 24.819 -56.943 10.950 1.00 41.84 103 HIS A N 1
ATOM 821 C CA . HIS A 1 103 ? 24.684 -55.502 11.129 1.00 41.84 103 HIS A CA 1
ATOM 822 C C . HIS A 1 103 ? 26.071 -54.922 11.426 1.00 41.84 103 HIS A C 1
ATOM 824 O O . HIS A 1 103 ? 26.663 -55.288 12.440 1.00 41.84 103 HIS A O 1
ATOM 830 N N . ASP A 1 104 ? 26.591 -54.102 10.517 1.00 41.47 104 ASP A N 1
ATOM 831 C CA . ASP A 1 104 ? 27.764 -53.262 10.747 1.00 41.47 104 ASP A CA 1
ATOM 832 C C . ASP A 1 104 ? 27.257 -51.822 10.821 1.00 41.47 104 ASP A C 1
ATOM 834 O O . ASP A 1 104 ? 26.718 -51.292 9.849 1.00 41.47 104 ASP A O 1
ATOM 838 N N . SER A 1 105 ? 27.282 -51.272 12.030 1.00 40.16 105 SER A N 1
ATOM 839 C CA . SER A 1 105 ? 26.813 -49.932 12.358 1.00 40.16 105 SER A CA 1
ATOM 840 C C . SER A 1 105 ? 27.969 -48.956 12.184 1.00 40.16 105 SER A C 1
ATOM 842 O O . SER A 1 105 ? 28.941 -49.004 12.939 1.00 40.16 105 SER A O 1
ATOM 844 N N . SER A 1 106 ? 27.865 -48.060 11.214 1.00 42.03 106 SER A N 1
ATOM 845 C CA . SER A 1 106 ? 28.721 -46.878 11.108 1.00 42.03 106 SER A CA 1
ATOM 846 C C . SER A 1 106 ? 27.877 -45.728 10.563 1.00 42.03 106 SER A C 1
ATOM 848 O O . SER A 1 106 ? 28.057 -45.308 9.427 1.00 42.03 106 SER A O 1
ATOM 850 N N . ASP A 1 107 ? 26.908 -45.286 11.370 1.00 42.84 107 ASP A N 1
ATOM 851 C CA . ASP A 1 107 ? 26.219 -44.005 11.189 1.00 42.84 107 ASP A CA 1
ATOM 852 C C . ASP A 1 107 ? 26.919 -42.984 12.097 1.00 42.84 107 ASP A C 1
ATOM 854 O O . ASP A 1 107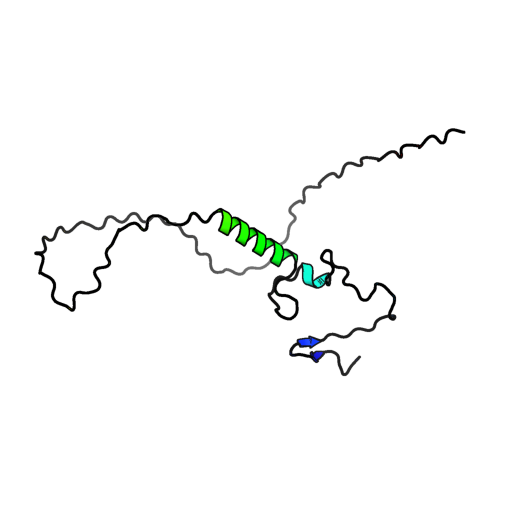 ? 26.659 -42.920 13.298 1.00 42.84 107 ASP A O 1
ATOM 858 N N . GLU A 1 108 ? 27.842 -42.221 11.518 1.00 48.59 108 GLU A N 1
ATOM 859 C CA . GLU A 1 108 ? 28.335 -40.957 12.072 1.00 48.59 108 GLU A CA 1
ATOM 860 C C . GLU A 1 108 ? 27.577 -39.832 11.355 1.00 48.59 108 GLU A C 1
ATOM 862 O O . GLU A 1 108 ? 28.069 -39.258 10.388 1.00 48.59 108 GLU A O 1
ATOM 867 N N . ASP A 1 109 ? 26.352 -39.555 11.806 1.00 39.94 109 ASP A N 1
ATOM 868 C CA . ASP A 1 109 ? 25.617 -38.338 11.454 1.00 39.94 109 ASP A CA 1
ATOM 869 C C . ASP A 1 109 ? 25.439 -37.494 12.723 1.00 39.94 109 ASP A C 1
ATOM 871 O O . ASP A 1 109 ? 24.484 -37.625 13.496 1.00 39.94 109 ASP A O 1
ATOM 875 N N . GLU A 1 110 ? 26.413 -36.617 12.948 1.00 36.75 110 GLU A N 1
ATOM 876 C CA . GLU A 1 110 ? 26.424 -35.631 14.020 1.00 36.75 110 GLU A CA 1
ATOM 877 C C . GLU A 1 110 ? 25.500 -34.453 13.642 1.00 36.75 110 GLU A C 1
ATOM 879 O O . GLU A 1 110 ? 25.889 -33.501 12.969 1.00 36.75 110 GLU A O 1
ATOM 884 N N . MET A 1 111 ? 24.233 -34.513 14.063 1.00 40.66 111 MET A N 1
ATOM 885 C CA . MET A 1 111 ? 23.291 -33.385 13.988 1.00 40.66 111 MET A CA 1
ATOM 886 C C . MET A 1 111 ? 23.171 -32.712 15.365 1.00 40.66 111 MET A C 1
ATOM 888 O O . MET A 1 111 ? 22.572 -33.300 16.272 1.00 40.66 111 MET A O 1
ATOM 892 N N . PRO A 1 112 ? 23.658 -31.472 15.574 1.00 41.94 112 PRO A N 1
ATOM 893 C CA . PRO A 1 112 ? 23.468 -30.800 16.851 1.00 41.94 112 PRO A CA 1
ATOM 894 C C . PRO A 1 112 ? 22.042 -30.242 16.965 1.00 41.94 112 PRO A C 1
ATOM 896 O O . PRO A 1 112 ? 21.680 -29.224 16.375 1.00 41.94 112 PRO A O 1
ATOM 899 N N . SER A 1 113 ? 21.230 -30.902 17.792 1.00 40.50 113 SER A N 1
ATOM 900 C CA . SER A 1 113 ? 20.002 -30.341 18.358 1.00 40.50 113 SER A CA 1
ATOM 901 C C . SER A 1 113 ? 20.371 -29.445 19.546 1.00 40.50 113 SER A C 1
ATOM 903 O O . SER A 1 113 ? 20.925 -29.935 20.533 1.00 40.50 113 SER A O 1
ATOM 905 N N . SER A 1 114 ? 20.014 -28.159 19.522 1.00 39.06 114 SER A N 1
ATOM 906 C CA . SER A 1 114 ? 20.017 -27.335 20.736 1.00 39.06 114 SER A CA 1
ATOM 907 C C . SER A 1 114 ? 18.669 -26.643 20.925 1.00 39.06 114 SER A C 1
ATOM 909 O O . SER A 1 114 ? 18.353 -25.586 20.388 1.00 39.06 114 SER A O 1
ATOM 911 N N . THR A 1 115 ? 17.833 -27.282 21.741 1.00 36.03 115 THR A N 1
ATOM 912 C CA . THR A 1 115 ? 16.669 -26.637 22.339 1.00 36.03 115 THR A CA 1
ATOM 913 C C . THR A 1 115 ? 17.033 -26.199 23.761 1.00 36.03 115 THR A C 1
ATOM 915 O O . THR A 1 115 ? 17.181 -27.035 24.645 1.00 36.03 115 THR A O 1
ATOM 918 N N . ARG A 1 116 ? 17.078 -24.869 23.947 1.00 43.75 116 ARG A N 1
ATOM 919 C CA . ARG A 1 116 ? 16.897 -24.066 25.183 1.00 43.75 116 ARG A CA 1
ATOM 920 C C . ARG A 1 116 ? 17.992 -24.080 26.259 1.00 43.75 116 ARG A C 1
ATOM 922 O O . ARG A 1 116 ? 18.176 -25.076 26.946 1.00 43.75 116 ARG A O 1
ATOM 929 N N . ARG A 1 117 ? 18.488 -22.876 26.588 1.00 34.28 117 ARG A N 1
ATOM 930 C CA . ARG A 1 117 ? 18.633 -22.379 27.974 1.00 34.28 117 ARG A CA 1
ATOM 931 C C . ARG A 1 117 ? 18.644 -20.843 28.018 1.00 34.28 117 ARG A C 1
ATOM 933 O O . ARG A 1 117 ? 19.128 -20.185 27.111 1.00 34.28 117 ARG A O 1
ATOM 940 N N . ARG A 1 118 ? 18.020 -20.329 29.074 1.00 38.53 118 ARG A N 1
ATOM 941 C CA . ARG A 1 118 ? 17.761 -18.934 29.455 1.00 38.53 118 ARG A CA 1
ATOM 942 C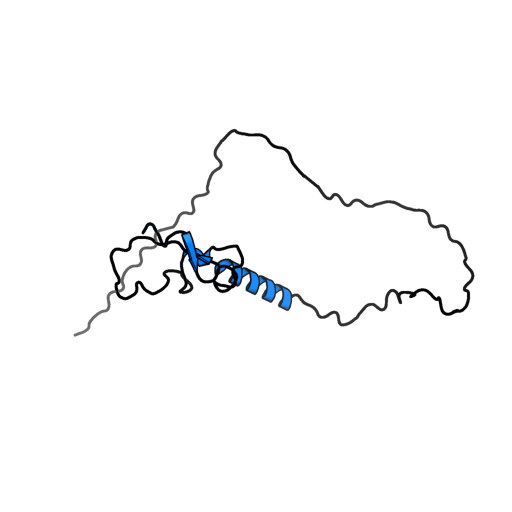 C . ARG A 1 118 ? 18.854 -18.470 30.429 1.00 38.53 118 ARG A C 1
ATOM 944 O O . ARG A 1 118 ? 19.088 -19.212 31.376 1.00 38.53 118 ARG A O 1
ATOM 951 N N . GLN A 1 119 ? 19.428 -17.280 30.218 1.00 36.44 119 GLN A N 1
ATOM 952 C CA . GLN A 1 119 ? 20.140 -16.385 31.169 1.00 36.44 119 GLN A CA 1
ATOM 953 C C . GLN A 1 119 ? 20.593 -15.159 30.342 1.00 36.44 119 GLN A C 1
ATOM 955 O O . GLN A 1 119 ? 21.265 -15.343 29.336 1.00 36.44 119 GLN A O 1
ATOM 960 N N . GLU A 1 120 ? 19.929 -14.002 30.418 1.00 35.69 120 GLU A N 1
ATOM 961 C CA . GLU A 1 120 ? 20.197 -12.859 31.319 1.00 35.69 120 GLU A CA 1
ATOM 962 C C . GLU A 1 120 ? 21.660 -12.364 31.329 1.00 35.69 120 GLU A C 1
ATOM 964 O O . GLU A 1 120 ? 22.522 -12.997 31.923 1.00 35.69 120 GLU A O 1
ATOM 969 N N . ASP A 1 121 ? 21.830 -11.209 30.666 1.00 36.97 121 ASP A N 1
ATOM 970 C CA . ASP A 1 121 ? 22.618 -10.015 31.025 1.00 36.97 121 ASP A CA 1
ATOM 971 C C . ASP A 1 121 ? 24.150 -10.105 31.170 1.00 36.97 121 ASP A C 1
ATOM 973 O O . ASP A 1 121 ? 24.651 -10.707 32.108 1.00 36.97 121 ASP A O 1
ATOM 977 N N . THR A 1 122 ? 24.870 -9.435 30.257 1.00 32.97 122 THR A N 1
ATOM 978 C CA . THR A 1 122 ? 25.866 -8.369 30.526 1.00 32.97 122 THR A CA 1
ATOM 979 C C . THR A 1 122 ? 26.434 -7.878 29.191 1.00 32.97 122 THR A C 1
ATOM 981 O O . THR A 1 122 ? 26.795 -8.690 28.338 1.00 32.97 122 THR A O 1
ATOM 984 N N . GLY A 1 123 ? 26.474 -6.560 28.993 1.00 36.91 123 GLY A N 1
ATOM 985 C CA . GLY A 1 123 ? 27.002 -5.935 27.782 1.00 36.91 123 GLY A CA 1
ATOM 986 C C . GLY A 1 123 ? 28.516 -6.063 27.618 1.00 36.91 123 GLY A C 1
ATOM 987 O O . GLY A 1 123 ? 29.220 -6.299 28.589 1.00 36.91 123 GLY A O 1
ATOM 988 N N . GLU A 1 124 ? 28.976 -5.902 26.378 1.00 36.38 124 GLU A N 1
ATOM 989 C CA . GLU A 1 124 ? 30.096 -5.041 25.969 1.00 36.38 124 GLU A CA 1
ATOM 990 C C . GLU A 1 124 ? 30.322 -5.176 24.450 1.00 36.38 124 GLU A C 1
ATOM 992 O O . GLU A 1 124 ? 30.301 -6.264 23.876 1.00 36.38 124 GLU A O 1
ATOM 997 N N . ASP A 1 125 ? 30.408 -4.000 23.832 1.00 45.50 125 ASP A N 1
ATOM 998 C CA . ASP A 1 125 ? 31.038 -3.579 22.578 1.00 45.50 125 ASP A CA 1
ATOM 999 C C . ASP A 1 125 ? 31.696 -4.628 21.668 1.00 45.50 125 ASP A C 1
ATOM 1001 O O . ASP A 1 125 ? 32.682 -5.264 22.035 1.00 45.50 125 ASP A O 1
ATOM 1005 N N . ILE A 1 126 ? 31.247 -4.685 20.403 1.00 46.53 126 ILE A N 1
ATOM 1006 C CA . ILE A 1 126 ? 32.083 -5.158 19.289 1.00 46.53 126 ILE A CA 1
ATOM 1007 C C . ILE A 1 126 ? 31.892 -4.249 18.064 1.00 46.53 126 ILE A C 1
ATOM 1009 O O . ILE A 1 126 ? 30.781 -4.061 17.562 1.00 46.53 126 ILE A O 1
ATOM 1013 N N . ASP A 1 127 ? 33.030 -3.699 17.644 1.00 42.12 127 ASP A N 1
ATOM 1014 C CA . ASP A 1 127 ? 33.351 -2.818 16.520 1.00 42.12 127 ASP A CA 1
ATOM 1015 C C . ASP A 1 127 ? 32.507 -2.953 15.244 1.00 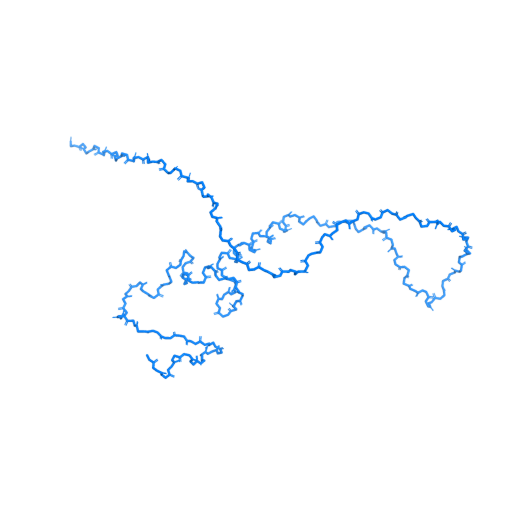42.12 127 ASP A C 1
ATOM 1017 O O . ASP A 1 127 ? 32.319 -4.035 14.684 1.00 42.12 127 ASP A O 1
ATOM 1021 N N . LYS A 1 128 ? 32.125 -1.793 14.697 1.00 49.44 128 LYS A N 1
ATOM 1022 C CA . LYS A 1 128 ? 31.786 -1.633 13.277 1.00 49.44 128 LYS A CA 1
ATOM 1023 C C . LYS A 1 128 ? 33.064 -1.278 12.507 1.00 49.44 128 LYS A C 1
ATOM 1025 O O . LYS A 1 128 ? 33.724 -0.327 12.915 1.00 49.44 128 LYS A O 1
ATOM 1030 N N . PRO A 1 129 ? 33.386 -1.920 11.372 1.00 46.00 129 PRO A N 1
ATOM 1031 C CA . PRO A 1 129 ? 34.353 -1.346 10.450 1.00 46.00 129 PRO A CA 1
ATOM 1032 C C . PRO A 1 129 ? 33.702 -0.177 9.697 1.00 46.00 129 PRO A C 1
ATOM 1034 O O . PRO A 1 129 ? 32.625 -0.315 9.112 1.00 46.00 129 PRO A O 1
ATOM 1037 N N . GLU A 1 130 ? 34.347 0.984 9.767 1.00 48.72 130 GLU A N 1
ATOM 1038 C CA . GLU A 1 130 ? 34.026 2.190 9.006 1.00 48.72 130 GLU A CA 1
ATOM 1039 C C . GLU A 1 130 ? 34.370 1.961 7.522 1.00 48.72 130 GLU A C 1
ATOM 1041 O O . GLU A 1 130 ? 35.509 1.637 7.192 1.00 48.72 130 GLU A O 1
ATOM 1046 N N . GLU A 1 131 ? 33.399 2.111 6.616 1.00 48.47 131 GLU A N 1
ATOM 1047 C CA . GLU A 1 131 ? 33.695 2.296 5.191 1.00 48.47 131 GLU A CA 1
ATOM 1048 C C . GLU A 1 131 ? 33.967 3.786 4.948 1.00 48.47 131 GLU A C 1
ATOM 1050 O O . GLU A 1 131 ? 33.059 4.618 5.029 1.00 48.47 131 GLU A O 1
ATOM 1055 N N . GLU A 1 132 ? 35.229 4.116 4.662 1.00 44.19 132 GLU A N 1
ATOM 1056 C CA . GLU A 1 132 ? 35.645 5.405 4.107 1.00 44.19 132 GLU A CA 1
ATOM 1057 C C . GLU A 1 132 ? 34.950 5.636 2.758 1.00 44.19 132 GLU A C 1
ATOM 1059 O O . GLU A 1 132 ? 35.291 5.034 1.737 1.00 44.19 132 GLU A O 1
ATOM 1064 N N . VAL A 1 133 ? 33.983 6.550 2.734 1.00 48.81 133 VAL A N 1
ATOM 1065 C CA . VAL A 1 133 ? 33.505 7.165 1.495 1.00 48.81 133 VAL A CA 1
ATOM 1066 C C . VAL A 1 133 ? 34.470 8.284 1.121 1.00 48.81 133 VAL A C 1
ATOM 1068 O O . VAL A 1 133 ? 34.433 9.369 1.690 1.00 48.81 133 VAL A O 1
ATOM 1071 N N . GLY A 1 134 ? 35.369 7.987 0.184 1.00 39.97 134 GLY A N 1
ATOM 1072 C CA . GLY A 1 134 ? 36.246 8.975 -0.431 1.00 39.97 134 GLY A CA 1
ATOM 1073 C C . GLY A 1 134 ? 35.445 9.978 -1.257 1.00 39.97 134 GLY A C 1
ATOM 1074 O O . GLY A 1 134 ? 34.735 9.603 -2.193 1.00 39.97 134 GLY A O 1
ATOM 1075 N N . ASP A 1 135 ? 35.587 11.255 -0.919 1.00 44.94 135 ASP A N 1
ATOM 1076 C CA . ASP A 1 135 ? 35.045 12.370 -1.682 1.00 44.94 135 ASP A CA 1
ATOM 1077 C C . ASP A 1 135 ? 35.711 12.414 -3.068 1.00 44.94 135 ASP A C 1
ATOM 1079 O O . ASP A 1 135 ? 36.921 12.601 -3.207 1.00 44.94 135 ASP A O 1
ATOM 1083 N N . HIS A 1 136 ? 34.929 12.206 -4.126 1.00 47.78 136 HIS A N 1
ATOM 1084 C CA . HIS A 1 136 ? 35.316 12.582 -5.484 1.00 47.78 136 HIS A CA 1
ATOM 1085 C C . HIS A 1 136 ? 34.486 13.793 -5.890 1.00 47.78 136 HIS A C 1
ATOM 1087 O O . HIS A 1 136 ? 33.309 13.686 -6.239 1.00 47.78 136 HIS A O 1
ATOM 1093 N N . GLU A 1 137 ? 35.127 14.956 -5.801 1.00 44.53 137 GLU A N 1
ATOM 1094 C CA . GLU A 1 137 ? 34.643 16.224 -6.328 1.00 44.53 137 GLU A CA 1
ATOM 1095 C C . GLU A 1 137 ? 34.401 16.084 -7.839 1.00 44.53 137 GLU A C 1
ATOM 1097 O O . GLU A 1 137 ? 35.305 15.776 -8.615 1.00 44.53 137 GLU A O 1
ATOM 1102 N N . ILE A 1 138 ? 33.155 16.284 -8.265 1.00 52.69 138 ILE A N 1
ATOM 1103 C CA . ILE A 1 138 ? 32.801 16.366 -9.682 1.00 52.69 138 ILE A CA 1
ATOM 1104 C C . ILE A 1 138 ? 32.945 17.833 -10.092 1.00 52.69 138 ILE A C 1
ATOM 1106 O O . ILE A 1 138 ? 32.097 18.660 -9.757 1.00 52.69 138 ILE A O 1
ATOM 1110 N N . GLU A 1 139 ? 34.013 18.160 -10.820 1.00 55.50 139 GLU A N 1
ATOM 1111 C CA . GLU A 1 139 ? 34.163 19.474 -11.451 1.00 55.50 139 GLU A CA 1
ATOM 1112 C C . GLU A 1 139 ? 33.092 19.685 -12.544 1.00 55.50 139 GLU A C 1
ATOM 1114 O O . GLU A 1 139 ? 32.896 18.812 -13.400 1.00 55.50 139 GLU A O 1
ATOM 1119 N N . PRO A 1 140 ? 32.406 20.843 -12.585 1.00 52.34 140 PRO A N 1
ATOM 1120 C CA . PRO A 1 140 ? 31.505 21.170 -13.681 1.00 52.34 140 PRO A CA 1
ATOM 1121 C C . PRO A 1 140 ? 32.298 21.617 -14.920 1.00 52.34 140 PRO A C 1
ATOM 1123 O O . PRO A 1 140 ? 33.017 22.615 -14.896 1.00 52.34 140 PRO A O 1
ATOM 1126 N N . LYS A 1 141 ? 32.133 20.899 -16.039 1.00 47.66 141 LYS A N 1
ATOM 1127 C CA . LYS A 1 141 ? 32.632 21.325 -17.356 1.00 47.66 141 LYS A CA 1
ATOM 1128 C C . LYS A 1 141 ? 31.897 22.591 -17.805 1.00 47.66 141 LYS A C 1
ATOM 1130 O O . LYS A 1 141 ? 30.679 22.568 -17.960 1.00 47.66 141 LYS A O 1
ATOM 1135 N N . MET A 1 142 ? 32.645 23.670 -18.033 1.00 46.31 142 MET A N 1
ATOM 1136 C CA . MET A 1 142 ? 32.142 24.879 -18.684 1.00 46.31 142 MET A CA 1
ATOM 1137 C C . MET A 1 142 ? 31.865 24.598 -20.166 1.00 46.31 142 MET A C 1
ATOM 1139 O O . MET A 1 142 ? 32.764 24.176 -20.893 1.00 46.31 142 MET A O 1
ATOM 1143 N N . GLU A 1 143 ? 30.631 24.831 -20.609 1.00 58.75 143 GLU A N 1
ATOM 1144 C CA . GLU A 1 143 ? 30.300 24.958 -22.029 1.00 58.75 143 GLU A CA 1
ATOM 1145 C C . GLU A 1 143 ? 30.735 26.347 -22.511 1.00 58.75 143 GLU A C 1
ATOM 1147 O O . GLU A 1 143 ? 30.264 27.371 -22.014 1.00 58.75 143 GLU A O 1
ATOM 1152 N N . GLU A 1 144 ? 31.661 26.378 -23.470 1.00 53.41 144 GLU A N 1
ATOM 1153 C CA . GLU A 1 144 ? 31.994 27.577 -24.233 1.00 53.41 144 GLU A CA 1
ATOM 1154 C C . GLU A 1 144 ? 30.799 27.965 -25.117 1.00 53.41 144 GLU A C 1
ATOM 1156 O O . GLU A 1 144 ? 30.437 27.258 -26.058 1.00 53.41 144 GLU A O 1
ATOM 1161 N N . LEU A 1 145 ? 30.194 29.113 -24.817 1.00 51.78 145 LEU A N 1
ATOM 1162 C CA . LEU A 1 145 ? 29.353 29.854 -25.751 1.00 51.78 145 LEU A CA 1
ATOM 1163 C C . LEU A 1 145 ? 30.276 30.658 -26.672 1.00 51.78 145 LEU A C 1
ATOM 1165 O O . LEU A 1 145 ? 30.905 31.620 -26.236 1.00 51.78 145 LEU A O 1
ATOM 1169 N N . SER A 1 146 ? 30.367 30.247 -27.934 1.00 58.75 146 SER A N 1
ATOM 1170 C CA . SER A 1 146 ? 30.952 31.050 -29.007 1.00 58.75 146 SER A CA 1
ATOM 1171 C C . SER A 1 146 ? 29.939 32.095 -29.488 1.00 58.75 146 SER A C 1
ATOM 1173 O O . SER A 1 146 ? 28.861 31.717 -29.957 1.00 58.75 146 SER A O 1
ATOM 1175 N N . GLU A 1 147 ? 30.302 33.375 -29.414 1.00 55.25 147 GLU A N 1
ATOM 1176 C CA . GLU A 1 147 ? 29.815 34.423 -30.327 1.00 55.25 147 GLU A CA 1
ATOM 1177 C C . GLU A 1 147 ? 30.778 34.574 -31.510 1.00 55.25 147 GLU A C 1
ATOM 1179 O O . GLU A 1 147 ? 32.008 34.450 -31.292 1.00 55.25 147 GLU A O 1
#

Nearest PDB structures (foldseek):
  8suy-assembly1_B  TM=9.828E-01  e=3.489E-05  Homo sapiens
  9f67-assembly1_2  TM=8.090E-01  e=1.147E-02  Trypanosoma brucei brucei

Sequence (147 aa):
MKFVNGTKLDGRLIRTDLDPGFKEGRQFGRGRSGGQVRDEYRQEYDEGRGGYGHIRAMQEEERRRQMMVSYEPVSQIPTGASAKINSRLGGPEIEKQSNKRRHDSSDEDEMPSSTRRRQEDTGEDIDKPEEEVGDHEIEPKMEELSE

Secondary structure (DSSP, 8-state):
--SSTT-EETTEE------S---TTTTS--STTSS-HHHHT--S-BGGGTBS-HHHHHHHHHHHHHHHHH-----------------SS-PPP----------------------------------PPP--------PPPPP----

Mean predicted aligned error: 20.25 Å

InterPro domains:
  IPR012677 Nucleotide-binding alpha-beta plait domain superfamily [G3DSA:3.30.70.330] (1-59)
  IPR027157 Nuclear cap-binding protein subunit 2 [PTHR18847] (1-110)

Solvent-accessible surface area (backbone atoms only — not comparable to full-atom values): 10715 Å² total; per-residue (Å²): 116,85,83,64,44,69,37,74,56,98,89,36,77,42,83,68,81,92,72,101,68,93,56,92,74,67,87,56,40,82,20,97,88,51,43,51,55,72,46,37,78,31,79,64,75,36,74,96,69,76,31,43,8,55,57,54,44,52,54,51,50,51,52,51,51,52,51,60,71,67,56,72,76,82,86,70,76,75,93,67,74,84,74,79,69,79,68,86,63,88,68,87,88,76,87,83,80,86,78,86,76,79,90,80,88,81,85,89,76,90,73,89,82,84,85,87,88,90,81,84,88,82,90,80,92,81,86,79,86,82,80,84,80,78,86,77,86,80,80,83,83,81,81,84,83,83,131

pLDDT: mean 70.13, std 23.46, range [32.97, 97.56]

Organism: NCBI:txid133412